Protein AF-A0ABD5FEC6-F1 (afdb_monomer)

pLDDT: mean 91.23, std 10.89, range [49.34, 97.5]

Radius of gyration: 10.15 Å; Cα contacts (8 Å, |Δi|>4): 25; chains: 1; bounding box: 21×21×24 Å

Nea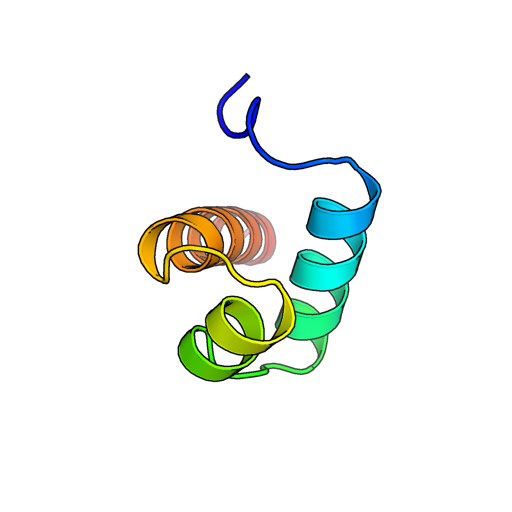rest PDB structures (foldseek):
  2r0q-assembly1_F  TM=9.475E-01  e=3.405E-01  Staphylococcus aureus
  1tc3-assembly1_C  TM=8.946E-01  e=1.242E+00  Caenorhabditis elegans
  3c57-assembly1_A  TM=7.274E-01  e=1.953E+00  Mycobacterium tuberculosis
  3ulq-assembly1_B  TM=7.004E-01  e=1.831E+00  Bacillus subtilis
  6jcy-assembly1_F  TM=6.501E-01  e=1.831E+00  Mycobacterium tuberculosis H37Rv

Foldseek 3Di:
DVCPVDDPVLLVVLVVCLVVVHDLVVSCVVVVHDSVSSVVSSVVVVVVVVD

Mean predicted aligned error: 3.55 Å

Solvent-accessible surface area (backbone atoms only — not comparable to full-atom values): 3095 Å² total; per-residue (Å²): 114,102,54,79,89,56,53,71,67,54,52,53,50,51,53,54,38,55,75,70,67,53,57,51,64,60,53,12,61,74,69,76,45,56,48,66,62,44,45,56,52,51,52,50,53,54,55,66,67,74,107

Organism: Enterococcus avium (NCBI:txid33945)

Structure (mmCIF, N/CA/C/O backbone):
data_AF-A0ABD5FEC6-F1
#
_entry.id   AF-A0ABD5FEC6-F1
#
loop_
_atom_site.group_PDB
_atom_site.id
_atom_site.type_symbol
_atom_site.label_atom_id
_atom_site.label_alt_id
_atom_site.label_comp_id
_atom_site.label_asym_id
_atom_site.label_entity_id
_atom_site.label_seq_id
_atom_site.pdbx_PDB_ins_code
_atom_site.Cartn_x
_atom_site.Cartn_y
_atom_site.Cartn_z
_atom_site.occupancy
_atom_site.B_iso_or_equiv
_atom_site.auth_seq_id
_atom_site.auth_comp_id
_atom_site.auth_asym_id
_a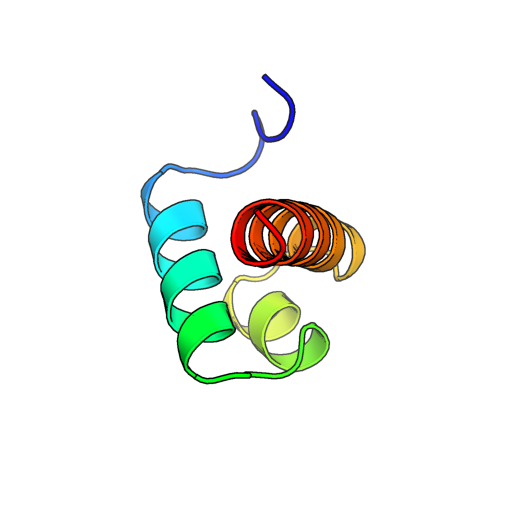tom_site.auth_atom_id
_atom_site.pdbx_PDB_model_num
ATOM 1 N N . MET A 1 1 ? -15.248 -8.555 7.260 1.00 53.66 1 MET A N 1
ATOM 2 C CA . MET A 1 1 ? -14.621 -8.202 5.963 1.00 53.66 1 MET A CA 1
ATOM 3 C C . MET A 1 1 ? -13.113 -8.099 6.154 1.00 53.66 1 MET A C 1
ATOM 5 O O . MET A 1 1 ? -12.687 -7.633 7.199 1.00 53.66 1 MET A O 1
ATOM 9 N N . THR A 1 2 ? -12.302 -8.534 5.189 1.00 60.75 2 THR A N 1
ATOM 10 C CA . THR A 1 2 ? -10.834 -8.693 5.339 1.00 60.75 2 THR A CA 1
ATOM 11 C C . THR A 1 2 ? -10.061 -7.372 5.539 1.00 60.75 2 THR A C 1
ATOM 13 O O . THR A 1 2 ? -8.869 -7.390 5.821 1.00 60.75 2 THR A O 1
ATOM 16 N N . TYR A 1 3 ? -10.744 -6.222 5.507 1.00 76.25 3 TYR A N 1
ATOM 17 C CA . TYR A 1 3 ? -10.166 -4.892 5.734 1.00 76.25 3 TYR A CA 1
ATOM 18 C 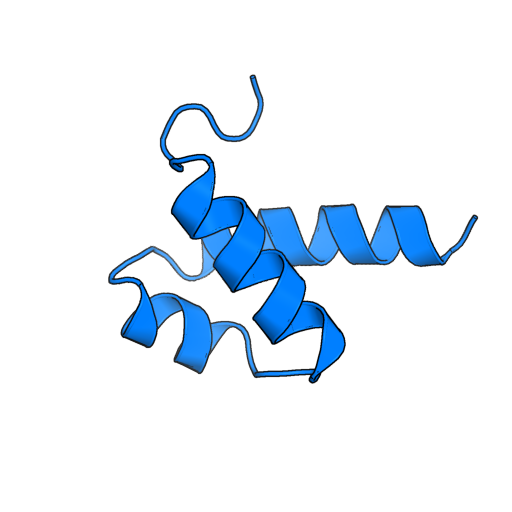C . TYR A 1 3 ? -11.060 -3.987 6.596 1.00 76.25 3 TYR A C 1
ATOM 20 O O . TYR A 1 3 ? -11.128 -2.792 6.353 1.00 76.25 3 TYR A O 1
ATOM 28 N N . THR A 1 4 ? -11.751 -4.520 7.612 1.00 76.44 4 THR A N 1
ATOM 29 C CA . THR A 1 4 ? -12.652 -3.721 8.483 1.00 76.44 4 THR A CA 1
ATOM 30 C C . THR A 1 4 ? -12.003 -2.505 9.153 1.00 76.44 4 THR A C 1
ATOM 32 O O . THR A 1 4 ? -12.711 -1.635 9.640 1.00 76.44 4 THR A O 1
ATOM 35 N N . HIS A 1 5 ? -10.672 -2.448 9.201 1.00 84.69 5 HIS A N 1
ATOM 36 C CA . HIS A 1 5 ? -9.904 -1.349 9.783 1.00 84.69 5 HIS A CA 1
ATOM 37 C C . HIS A 1 5 ? -9.500 -0.262 8.771 1.00 84.69 5 HIS A C 1
ATOM 39 O O . HIS A 1 5 ? -8.902 0.733 9.184 1.00 84.69 5 HIS A O 1
ATOM 45 N N . LEU A 1 6 ? -9.783 -0.457 7.478 1.00 93.44 6 LEU A N 1
ATOM 46 C CA . LEU A 1 6 ? -9.571 0.530 6.421 1.00 93.44 6 LEU A CA 1
ATOM 47 C C . LEU A 1 6 ? -10.904 1.162 6.027 1.00 93.44 6 LEU A C 1
ATOM 49 O O . LEU A 1 6 ? -11.903 0.460 5.855 1.00 93.44 6 LEU A O 1
ATOM 53 N N . THR A 1 7 ? -10.912 2.479 5.855 1.00 94.44 7 THR A N 1
ATOM 54 C CA . THR A 1 7 ? -12.059 3.180 5.274 1.00 94.44 7 THR A CA 1
ATOM 55 C C . THR A 1 7 ? -12.114 2.956 3.762 1.00 94.44 7 THR A C 1
ATOM 57 O O . THR A 1 7 ? -11.124 2.583 3.125 1.00 94.44 7 THR A O 1
ATOM 60 N N . THR A 1 8 ? -13.276 3.206 3.157 1.00 93.06 8 THR A N 1
ATOM 61 C CA . THR A 1 8 ? -13.424 3.163 1.696 1.00 93.06 8 THR A CA 1
ATOM 62 C C . THR A 1 8 ? -12.462 4.133 1.008 1.00 93.06 8 THR A C 1
ATOM 64 O O . THR A 1 8 ? -11.841 3.765 0.014 1.00 93.06 8 THR A O 1
ATOM 67 N N . ASP A 1 9 ? -12.267 5.329 1.568 1.00 94.75 9 ASP A N 1
ATOM 68 C CA . ASP A 1 9 ? -11.345 6.329 1.020 1.00 94.75 9 ASP A CA 1
ATOM 69 C C . ASP A 1 9 ? -9.897 5.829 1.027 1.00 94.75 9 ASP A C 1
ATOM 71 O O . ASP A 1 9 ? -9.180 5.965 0.033 1.00 94.75 9 ASP A O 1
ATOM 75 N N . GLU A 1 10 ? -9.472 5.181 2.117 1.00 95.12 10 GLU A N 1
ATOM 76 C CA . GLU A 1 10 ? -8.150 4.558 2.189 1.00 95.12 10 GLU A CA 1
ATOM 77 C C . GLU A 1 10 ? -8.000 3.455 1.140 1.00 95.12 10 GLU A C 1
ATOM 79 O O . GLU A 1 10 ? -6.969 3.383 0.475 1.00 95.12 10 GLU A O 1
ATOM 84 N N . LEU A 1 11 ? -9.021 2.620 0.940 1.00 95.06 11 LEU A N 1
ATOM 85 C CA . LEU A 1 11 ? -8.989 1.572 -0.083 1.00 95.06 11 LEU A CA 1
ATOM 86 C C . LEU A 1 11 ? -8.864 2.153 -1.500 1.00 95.06 11 LEU A C 1
ATOM 88 O O . LEU A 1 11 ? -8.059 1.652 -2.289 1.00 95.06 11 LEU A O 1
ATOM 92 N N . VAL A 1 12 ? -9.594 3.228 -1.812 1.00 95.75 12 VAL A N 1
ATOM 93 C CA . VAL A 1 12 ? -9.509 3.929 -3.108 1.00 95.75 12 VAL A CA 1
ATOM 94 C C . VAL A 1 12 ? -8.120 4.540 -3.319 1.00 95.75 12 VAL A C 1
ATOM 96 O O . VAL A 1 12 ? -7.535 4.407 -4.400 1.00 95.75 12 VAL A O 1
ATOM 99 N N . LEU A 1 13 ? -7.546 5.157 -2.283 1.00 96.50 13 LEU A N 1
ATOM 100 C CA . LEU A 1 13 ? -6.184 5.698 -2.313 1.00 96.50 13 LEU A CA 1
ATOM 101 C C . LEU A 1 13 ? -5.137 4.601 -2.531 1.00 96.50 13 LEU A C 1
ATOM 103 O O . LEU A 1 13 ? -4.265 4.740 -3.388 1.00 96.50 13 LEU A O 1
ATOM 107 N N . ILE A 1 14 ? -5.233 3.489 -1.799 1.00 96.69 14 ILE A N 1
ATOM 108 C CA . ILE A 1 14 ? -4.312 2.353 -1.933 1.00 96.69 14 ILE A CA 1
ATOM 109 C C . ILE A 1 14 ? -4.389 1.760 -3.343 1.00 96.69 14 ILE A C 1
ATOM 111 O O . ILE A 1 14 ? -3.344 1.489 -3.936 1.00 96.69 14 ILE A O 1
ATOM 115 N N . ALA A 1 15 ? -5.593 1.602 -3.899 1.00 95.19 15 ALA A N 1
ATOM 116 C CA . ALA A 1 15 ? -5.786 1.115 -5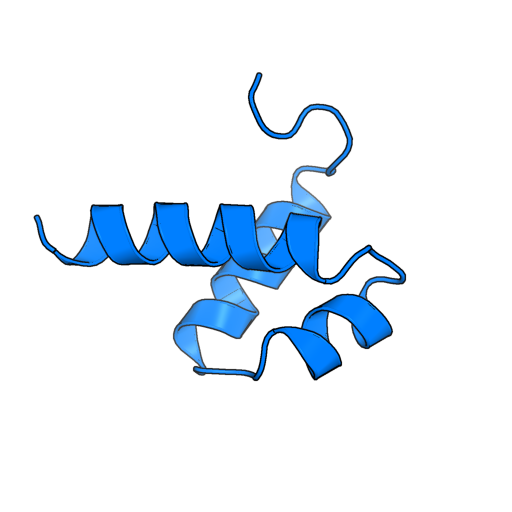.264 1.00 95.19 15 ALA A CA 1
ATOM 117 C C . ALA A 1 15 ? -5.190 2.072 -6.310 1.00 95.19 15 ALA A C 1
ATOM 119 O O . ALA A 1 15 ? -4.509 1.637 -7.237 1.00 95.19 15 ALA A O 1
ATOM 120 N N . SER A 1 16 ? -5.360 3.382 -6.124 1.00 97.38 16 SER A N 1
ATOM 121 C CA . SER A 1 16 ? -4.752 4.395 -6.995 1.00 97.38 16 SER A CA 1
ATOM 122 C C . SER A 1 16 ? -3.223 4.345 -6.938 1.00 97.38 16 SER A C 1
ATOM 124 O O . SER A 1 16 ? -2.561 4.356 -7.974 1.00 97.38 16 SER A O 1
ATOM 126 N N . TYR A 1 17 ? -2.648 4.209 -5.738 1.00 97.50 17 TYR A N 1
ATOM 127 C CA . TYR A 1 17 ? -1.205 4.039 -5.567 1.00 97.50 17 TYR A CA 1
ATOM 128 C C . TYR A 1 17 ? -0.674 2.741 -6.175 1.00 97.50 17 TYR A C 1
ATOM 130 O O . TYR A 1 17 ? 0.432 2.735 -6.711 1.00 97.50 17 TYR A O 1
ATOM 138 N N . PHE A 1 18 ? -1.452 1.659 -6.111 1.00 97.06 18 PHE A N 1
ATOM 139 C CA . PHE A 1 18 ? -1.113 0.395 -6.761 1.00 97.06 18 PHE A CA 1
ATOM 140 C C . PHE A 1 18 ? -1.035 0.550 -8.285 1.00 97.06 18 PHE A C 1
ATOM 142 O O . PHE A 1 18 ? -0.097 0.046 -8.898 1.00 97.06 18 PHE A O 1
ATOM 149 N N . ASN A 1 19 ? -1.968 1.291 -8.890 1.00 95.44 19 ASN A N 1
ATOM 150 C CA . ASN A 1 19 ? -2.001 1.514 -10.340 1.00 95.44 19 ASN A CA 1
ATOM 151 C C . ASN A 1 19 ? -0.790 2.296 -10.866 1.00 95.44 19 ASN A C 1
ATOM 153 O O . ASN A 1 19 ? -0.387 2.083 -12.004 1.00 95.44 19 ASN A O 1
ATOM 157 N N . ILE A 1 20 ? -0.201 3.166 -10.042 1.00 96.31 20 ILE 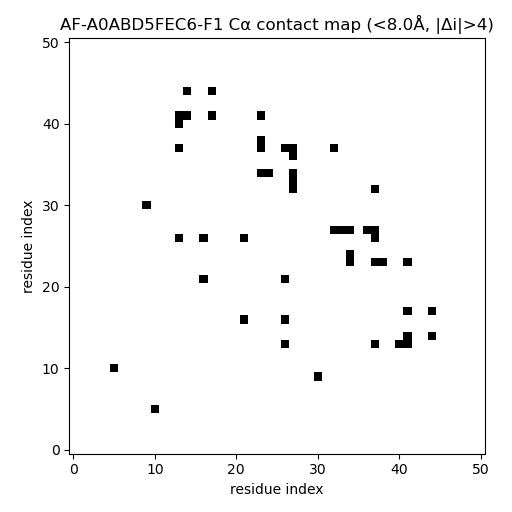A N 1
ATOM 158 C CA . ILE A 1 20 ? 1.035 3.897 -10.370 1.00 96.31 20 ILE A CA 1
ATOM 159 C C . ILE A 1 20 ? 2.301 3.205 -9.830 1.00 96.31 20 ILE A C 1
ATOM 161 O O . ILE A 1 20 ? 3.349 3.837 -9.727 1.00 96.31 20 ILE A O 1
ATOM 165 N N . GLU A 1 21 ? 2.191 1.935 -9.427 1.00 95.38 21 GLU A N 1
ATOM 166 C CA . GLU A 1 21 ? 3.290 1.095 -8.926 1.00 95.38 21 GLU A CA 1
ATOM 167 C C . GLU A 1 21 ? 4.063 1.702 -7.741 1.00 95.38 21 GLU A C 1
ATOM 169 O O . GLU A 1 21 ? 5.257 1.456 -7.545 1.00 95.38 21 GLU A O 1
ATOM 174 N N . LYS A 1 22 ? 3.381 2.491 -6.900 1.00 97.31 22 LYS A N 1
ATOM 175 C CA . LYS A 1 22 ? 4.028 3.141 -5.759 1.00 97.31 22 LYS A CA 1
ATOM 176 C C . LYS A 1 22 ? 4.484 2.090 -4.730 1.00 97.31 22 LYS A C 1
ATOM 178 O O . LYS A 1 22 ? 3.726 1.182 -4.392 1.00 97.31 22 LYS A O 1
ATOM 183 N N . PRO A 1 23 ? 5.694 2.211 -4.155 1.00 97.19 23 PRO A N 1
ATOM 184 C CA . PRO A 1 23 ? 6.173 1.267 -3.150 1.00 97.19 23 PRO A CA 1
ATOM 185 C C . PRO A 1 23 ? 5.281 1.190 -1.902 1.00 97.19 23 PRO A C 1
ATOM 187 O O . PRO A 1 23 ? 4.942 2.213 -1.301 1.00 97.19 23 PRO A O 1
ATOM 190 N N . VAL A 1 24 ? 5.011 -0.037 -1.438 1.00 97.12 24 VAL A N 1
ATOM 191 C CA . VAL A 1 24 ? 4.214 -0.348 -0.230 1.00 97.12 24 VAL A CA 1
ATOM 192 C C . VAL A 1 24 ? 4.657 0.467 0.988 1.00 97.12 24 VAL A C 1
ATOM 194 O O . VAL A 1 24 ? 3.820 0.958 1.740 1.00 97.12 24 VAL A O 1
ATOM 197 N N . ALA A 1 25 ? 5.968 0.641 1.183 1.00 97.31 25 ALA A N 1
ATOM 198 C CA . ALA A 1 25 ? 6.515 1.386 2.317 1.00 97.31 25 ALA A CA 1
ATOM 199 C C . ALA A 1 25 ? 6.123 2.873 2.300 1.00 97.31 25 ALA A C 1
ATOM 201 O O . ALA A 1 25 ? 5.753 3.416 3.338 1.00 97.31 25 ALA A O 1
ATOM 202 N N . LEU A 1 26 ? 6.148 3.509 1.124 1.00 97.44 26 LEU A N 1
ATOM 203 C CA . LEU A 1 26 ? 5.780 4.918 0.980 1.00 97.44 26 LEU A CA 1
ATOM 204 C C . LEU A 1 26 ? 4.279 5.121 1.179 1.00 97.44 26 LEU A C 1
ATOM 206 O O . LEU A 1 26 ? 3.863 6.097 1.795 1.00 97.44 26 LEU A O 1
ATOM 210 N N . VAL A 1 27 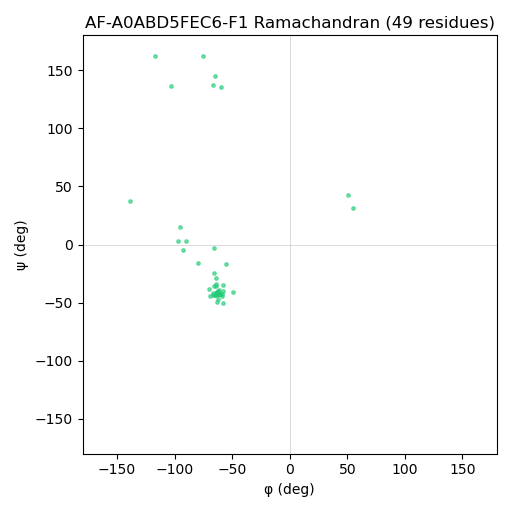? 3.461 4.190 0.689 1.00 97.38 27 VAL A N 1
ATOM 211 C CA . VAL A 1 27 ? 2.005 4.226 0.881 1.00 97.38 27 VAL A CA 1
ATOM 212 C C . VAL A 1 27 ? 1.645 4.023 2.351 1.00 97.38 27 VAL A C 1
ATOM 214 O O . VAL A 1 27 ? 0.840 4.773 2.892 1.00 97.38 27 VAL A O 1
ATOM 217 N N . ALA A 1 28 ? 2.293 3.066 3.020 1.00 97.19 28 ALA A N 1
ATOM 218 C CA . ALA A 1 28 ? 2.111 2.813 4.446 1.00 97.19 28 ALA A CA 1
ATOM 219 C C . ALA A 1 28 ? 2.444 4.052 5.290 1.00 97.19 28 ALA A C 1
ATOM 221 O O . ALA A 1 28 ? 1.663 4.425 6.160 1.00 97.19 28 ALA A O 1
ATOM 222 N N . GLN A 1 29 ? 3.554 4.730 4.978 1.00 97.25 29 GLN A N 1
ATOM 223 C CA . GLN A 1 29 ? 3.926 5.983 5.632 1.00 97.25 29 GLN A CA 1
ATOM 224 C C . GLN A 1 29 ? 2.920 7.106 5.333 1.00 97.25 29 GLN A C 1
ATOM 226 O O . GLN A 1 29 ? 2.512 7.811 6.249 1.00 97.25 29 GLN A O 1
ATOM 231 N N . SER A 1 30 ? 2.483 7.241 4.075 1.00 95.75 30 SER A N 1
ATOM 232 C CA . SER A 1 30 ? 1.547 8.298 3.651 1.00 95.75 30 SER A CA 1
ATOM 233 C C . SER A 1 30 ? 0.173 8.173 4.317 1.00 95.75 30 SER A C 1
ATOM 235 O O . SER A 1 30 ? -0.466 9.180 4.596 1.00 95.75 30 SER A O 1
ATOM 237 N N . LEU A 1 31 ? -0.283 6.941 4.565 1.00 95.00 31 LEU A N 1
ATOM 238 C CA . LEU A 1 31 ? -1.585 6.650 5.175 1.00 95.00 31 LEU A CA 1
ATOM 239 C C . LEU A 1 31 ? -1.498 6.392 6.688 1.00 95.00 31 LEU A C 1
ATOM 241 O O . LEU A 1 31 ? -2.501 6.055 7.307 1.00 95.00 31 LEU A O 1
ATOM 245 N N . ASN A 1 32 ? -0.308 6.510 7.286 1.00 95.69 32 ASN A N 1
ATOM 246 C CA . ASN A 1 32 ? -0.043 6.157 8.684 1.00 95.69 32 ASN A CA 1
ATOM 247 C C . ASN A 1 32 ? -0.550 4.744 9.060 1.00 95.69 32 ASN A C 1
ATOM 249 O O . ASN A 1 32 ? -1.160 4.523 10.109 1.00 95.69 32 ASN A O 1
ATOM 253 N N . ARG A 1 33 ? -0.324 3.769 8.170 1.00 94.81 33 ARG A N 1
ATOM 254 C CA . ARG A 1 33 ? -0.736 2.366 8.332 1.00 94.81 33 ARG A CA 1
ATOM 255 C C . ARG A 1 33 ? 0.461 1.430 8.393 1.00 94.81 33 ARG A C 1
ATOM 257 O O . ARG A 1 33 ? 1.568 1.746 7.966 1.00 94.81 33 ARG A O 1
ATOM 264 N N . SER A 1 34 ? 0.221 0.220 8.896 1.00 95.25 34 SER A N 1
ATOM 265 C CA . SER A 1 34 ? 1.237 -0.828 8.872 1.00 95.25 34 SER A CA 1
ATOM 266 C C . SER A 1 34 ? 1.567 -1.234 7.429 1.00 95.25 34 SER A C 1
ATOM 268 O O . SER A 1 34 ? 0.688 -1.305 6.565 1.00 95.25 34 SER A O 1
ATOM 270 N N . ARG A 1 35 ? 2.834 -1.576 7.168 1.00 95.88 35 ARG A N 1
ATOM 271 C CA . ARG A 1 35 ? 3.253 -2.116 5.862 1.00 95.88 35 ARG A CA 1
ATOM 272 C C . ARG A 1 35 ? 2.493 -3.394 5.501 1.00 95.88 35 ARG A C 1
ATOM 274 O O . ARG A 1 35 ? 2.167 -3.589 4.335 1.00 95.88 35 ARG A O 1
ATOM 281 N N . GLN A 1 36 ? 2.171 -4.222 6.498 1.00 95.12 36 GLN A N 1
ATOM 282 C CA . GLN A 1 36 ? 1.417 -5.459 6.301 1.00 95.12 36 GLN A CA 1
ATOM 283 C C . GLN A 1 36 ? 0.006 -5.186 5.770 1.00 95.12 36 GLN A C 1
ATOM 285 O O . GLN A 1 36 ? -0.451 -5.872 4.859 1.00 95.12 36 GLN A O 1
ATOM 290 N N . THR A 1 37 ? -0.663 -4.156 6.294 1.00 94.62 37 THR A N 1
ATOM 291 C CA . THR A 1 37 ? -1.995 -3.743 5.839 1.00 94.62 37 THR A CA 1
ATOM 292 C C . THR A 1 37 ? -1.982 -3.405 4.350 1.00 94.62 37 THR A C 1
ATOM 294 O O . THR A 1 37 ? -2.778 -3.949 3.587 1.00 94.62 37 THR A O 1
ATOM 297 N N . ILE A 1 38 ? -1.035 -2.569 3.918 1.00 96.50 38 ILE A N 1
ATOM 298 C CA . ILE A 1 38 ? -0.912 -2.171 2.510 1.00 96.50 38 ILE A CA 1
ATOM 299 C C . ILE A 1 38 ? -0.522 -3.366 1.628 1.00 96.50 38 ILE A C 1
ATOM 301 O O . ILE A 1 38 ? -1.100 -3.558 0.559 1.00 96.50 38 ILE A O 1
ATOM 305 N N . TYR A 1 39 ? 0.409 -4.208 2.091 1.00 95.94 39 TYR A N 1
ATOM 306 C CA . TYR A 1 39 ? 0.830 -5.411 1.371 1.00 95.94 39 TYR A CA 1
ATOM 307 C C . TYR A 1 39 ? -0.338 -6.369 1.107 1.00 95.94 39 TYR A C 1
ATOM 309 O O . TYR A 1 39 ? -0.468 -6.883 -0.002 1.00 95.94 39 TYR A O 1
ATOM 317 N N . ASN A 1 40 ? -1.218 -6.577 2.090 1.00 94.62 40 ASN A N 1
ATOM 318 C CA . ASN A 1 40 ? -2.381 -7.449 1.937 1.00 94.62 40 ASN A CA 1
ATOM 319 C C . ASN A 1 40 ? -3.339 -6.939 0.849 1.00 94.62 40 ASN A C 1
ATOM 321 O O . ASN A 1 40 ? -3.85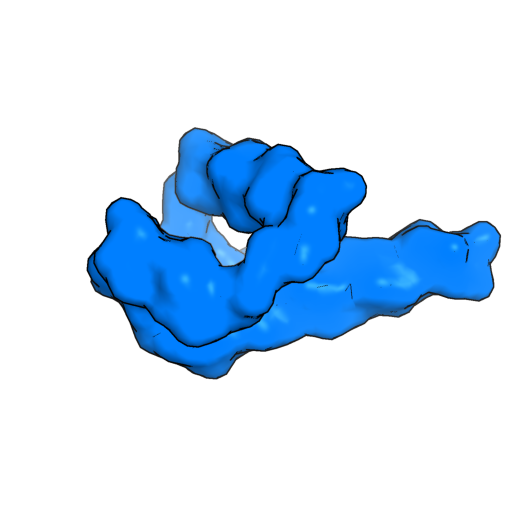8 -7.742 0.075 1.00 94.62 40 ASN A O 1
ATOM 325 N N . VAL A 1 41 ? -3.562 -5.622 0.764 1.00 94.62 41 VAL A N 1
ATOM 326 C CA . VAL A 1 41 ? -4.393 -5.020 -0.295 1.00 94.62 41 VAL A CA 1
ATOM 327 C C . VAL A 1 41 ? -3.699 -5.136 -1.655 1.00 94.62 41 VAL A C 1
ATOM 329 O O . VAL A 1 41 ? -4.319 -5.559 -2.625 1.00 94.62 41 VAL A O 1
ATOM 332 N N . TYR A 1 42 ? -2.397 -4.848 -1.736 1.00 95.75 42 TYR A N 1
ATOM 333 C CA . TYR A 1 42 ? -1.622 -4.992 -2.977 1.00 95.75 42 TYR A CA 1
ATOM 334 C C . TYR A 1 42 ? -1.615 -6.432 -3.490 1.00 95.75 42 TYR A C 1
ATOM 336 O O . TYR A 1 42 ? -1.769 -6.666 -4.686 1.00 95.75 42 TYR A O 1
ATOM 344 N N . SER A 1 43 ? -1.449 -7.404 -2.592 1.00 94.69 43 SER A N 1
ATOM 345 C CA . SER A 1 43 ? -1.494 -8.825 -2.929 1.00 94.69 43 SER A CA 1
ATOM 346 C C . SER A 1 43 ? -2.860 -9.220 -3.491 1.00 94.69 43 SER A C 1
ATOM 348 O O . SER A 1 43 ? -2.921 -9.922 -4.500 1.00 94.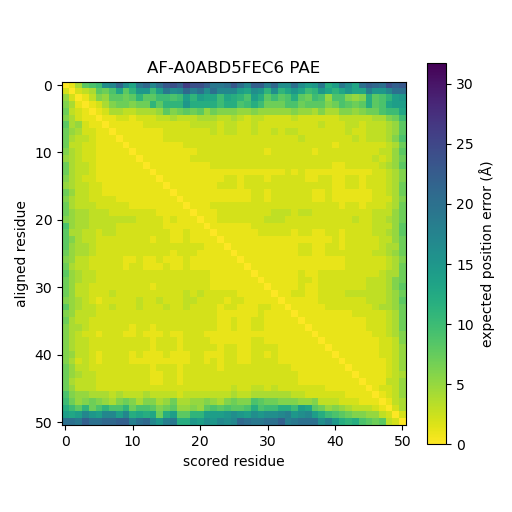69 43 SER A O 1
ATOM 350 N N . PHE A 1 44 ? -3.948 -8.722 -2.895 1.00 92.94 44 PHE A N 1
ATOM 351 C CA . PHE A 1 44 ? -5.306 -8.938 -3.392 1.00 92.94 44 PHE A CA 1
ATOM 352 C C . PHE A 1 44 ? -5.515 -8.329 -4.789 1.00 92.94 44 PHE A C 1
ATOM 354 O O . PHE A 1 44 ? -5.939 -9.027 -5.709 1.00 92.94 44 PHE A O 1
ATOM 361 N N . LEU A 1 45 ? -5.130 -7.065 -4.992 1.00 93.62 45 LEU A N 1
ATOM 362 C CA . LEU A 1 45 ? -5.232 -6.396 -6.296 1.00 93.62 45 LEU A CA 1
ATOM 363 C C . LEU A 1 45 ? -4.385 -7.094 -7.371 1.00 93.62 45 LEU A C 1
ATOM 365 O O . LEU A 1 45 ? -4.821 -7.269 -8.507 1.00 93.62 45 LEU A O 1
ATOM 369 N N . LYS A 1 46 ? -3.185 -7.562 -7.011 1.00 93.81 46 LYS A N 1
ATOM 370 C CA . LYS A 1 46 ? -2.301 -8.312 -7.912 1.00 93.81 46 LYS A CA 1
ATOM 371 C C . LYS A 1 46 ? -2.881 -9.671 -8.305 1.00 93.81 46 LYS A C 1
ATOM 373 O O . LYS A 1 46 ? -2.666 -10.097 -9.436 1.00 93.81 46 LYS A O 1
ATOM 378 N N . GLN A 1 47 ? -3.588 -10.347 -7.400 1.00 92.88 47 GLN A N 1
ATOM 379 C CA . GLN A 1 47 ? -4.323 -11.574 -7.720 1.00 92.88 47 GLN A CA 1
ATOM 380 C C . GLN A 1 47 ? -5.461 -11.283 -8.705 1.00 92.88 47 GLN A C 1
ATOM 382 O O . GLN A 1 47 ? -5.575 -11.986 -9.702 1.00 92.88 47 GLN A O 1
ATOM 387 N N . GLY A 1 48 ? -6.215 -10.198 -8.496 1.00 86.69 48 GLY A N 1
ATOM 388 C CA . GLY A 1 48 ? -7.281 -9.762 -9.409 1.00 86.69 48 GLY A CA 1
ATOM 389 C C . GLY A 1 48 ? -6.803 -9.303 -10.795 1.00 86.69 48 GLY A C 1
ATOM 390 O O . GLY A 1 48 ? -7.555 -9.390 -11.755 1.00 86.69 48 GLY A O 1
ATOM 391 N N . LYS A 1 49 ? -5.548 -8.854 -10.937 1.00 80.19 49 LYS A N 1
ATOM 392 C CA . LYS A 1 49 ? -4.952 -8.490 -12.240 1.00 80.19 49 LYS A CA 1
ATOM 393 C C . LYS A 1 49 ? -4.480 -9.702 -13.061 1.00 80.19 49 LYS A C 1
ATOM 395 O O . LYS A 1 49 ? -4.179 -9.553 -14.237 1.00 80.19 49 LYS A O 1
ATOM 400 N N . LYS A 1 50 ? -4.340 -10.879 -12.441 1.00 70.00 50 LYS A N 1
ATOM 401 C CA . LYS A 1 50 ? -3.882 -12.118 -13.101 1.00 70.00 50 LYS A CA 1
ATOM 402 C C . LYS A 1 50 ? -5.022 -12.959 -13.693 1.00 70.00 50 LYS A C 1
ATOM 404 O O . LYS A 1 50 ? -4.753 -14.070 -14.148 1.00 70.00 50 LYS A O 1
ATOM 409 N N . VAL A 1 51 ? -6.254 -12.462 -13.612 1.00 49.34 51 VAL A N 1
ATOM 410 C CA . VAL A 1 51 ? -7.463 -13.094 -14.161 1.00 49.34 51 VAL A CA 1
ATOM 411 C C . VAL A 1 51 ? -7.783 -12.539 -15.551 1.00 49.34 51 VAL A C 1
ATOM 413 O O . VAL A 1 51 ? -6.945 -11.776 -16.082 1.00 49.34 51 VAL A O 1
#

Secondary structure (DSSP, 8-state):
-TTTTS-HHHHHHHHHHHHTT--HHHHHHHTT--HHHHHHHHHHHH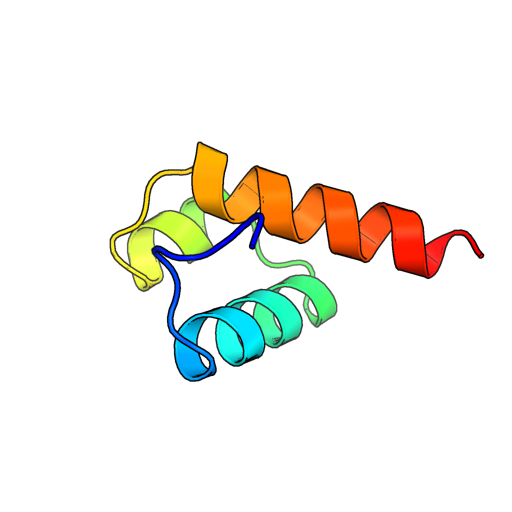HHTT-

Sequence (51 aa):
MTYTHLTTDELVLIASYFNIEKPVALVAQSLNRSRQTIYNVYSFLKQGKKV

InterPro domains:
  IPR025246 Transposase IS30-like HTH domain [PF13936] (3-40)